Protein AF-A0AAV9DRB5-F1 (afdb_monomer)

Radius of gyration: 15.53 Å; Cα contacts (8 Å, |Δi|>4): 99; chains: 1; bounding box: 32×34×41 Å

Solvent-accessible surface area (backbone atoms only — not comparable to full-atom values): 6258 Å² total; per-residue (Å²): 135,89,70,89,85,65,89,57,91,82,63,81,86,71,92,72,47,73,62,50,63,55,73,49,67,50,98,86,69,51,72,50,77,50,71,49,58,90,79,29,61,76,89,52,41,89,72,67,54,69,74,77,51,65,92,54,64,63,49,78,46,62,73,53,83,89,39,60,63,34,50,54,45,52,52,54,47,35,55,74,72,72,28,46,79,46,78,46,75,79,49,97,92,107

pLDDT: mean 90.92, std 8.09, range [60.03, 98.31]

Nearest PDB structures (foldseek):
  6znx-assembly2_B  TM=8.246E-01  e=8.867E-03  Thermus sp. 2.9
  6znx-assembly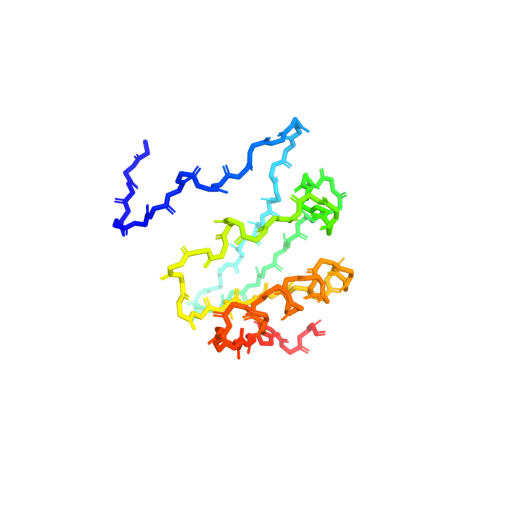1_D-3  TM=8.495E-01  e=1.408E-02  Thermus sp. 2.9
  8yt8-assembly1_B  TM=2.265E-01  e=3.182E+00  Mus musculus
  5xc3-assembly1_A  TM=2.270E-01  e=8.577E+00  Acanthamoeba polyphaga mimivirus

Foldseek 3Di:
DDDPPDDCVLPDDDPFAAKDWDWDADPVGDTDIDIDHPRHDDDDLVVDDLVSCPPPQEDEDEPCVVHVSNVVSVVVSCVVNVHYYDYDPHDPVD

InterPro domains:
  IPR029056 Ribokinase-like [G3DSA:3.40.1190.20] (1-94)
  IPR029056 Ribokinase-like [SSF53613] (4-89)
  IPR052700 Carbohydrate kinase PfkB-like [PTHR43320] (1-94)

Se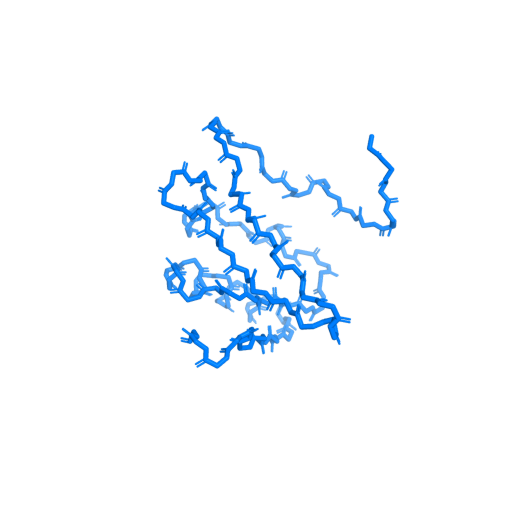quence (94 aa):
MSFNGVDLSRLRTKKGHTAQCACLVDAKGNRTMRPWLSSAVRLQASELRTEDFKGAKWLLMRYAYFNMDLIQMAVKIAKQEGMSVSIDLASFEV

Mean predicted aligned error: 4.21 Å

Structure (mmCIF, N/CA/C/O backbone):
data_AF-A0AAV9DRB5-F1
#
_entry.id   AF-A0AAV9DRB5-F1
#
loop_
_atom_site.group_PDB
_atom_site.id
_atom_site.type_symbol
_atom_site.label_atom_id
_atom_site.label_alt_id
_atom_site.label_comp_id
_atom_site.label_asym_id
_atom_site.label_entity_id
_atom_site.label_seq_id
_atom_site.pdbx_PDB_ins_code
_atom_site.Cartn_x
_atom_site.Cartn_y
_atom_site.Cartn_z
_atom_site.occupancy
_atom_site.B_iso_or_equiv
_atom_site.auth_seq_id
_atom_site.auth_comp_id
_atom_site.auth_asym_id
_atom_site.auth_atom_id
_atom_site.pdbx_PDB_model_num
ATOM 1 N N . MET A 1 1 ? -13.747 8.078 -15.359 1.00 61.12 1 MET A N 1
ATOM 2 C CA . MET A 1 1 ? -13.093 6.892 -14.765 1.00 61.12 1 MET A CA 1
ATOM 3 C C . MET A 1 1 ? -14.191 5.896 -14.451 1.00 61.12 1 MET A C 1
ATOM 5 O O . MET A 1 1 ? -15.148 6.293 -13.803 1.00 61.12 1 MET A O 1
ATOM 9 N N . SER A 1 2 ? -14.119 4.667 -14.957 1.00 61.44 2 SER A N 1
ATOM 10 C CA . SER A 1 2 ? -15.052 3.608 -14.560 1.00 61.44 2 SER A CA 1
ATOM 11 C C . SER A 1 2 ? -14.554 2.973 -13.263 1.00 61.44 2 SER A C 1
ATOM 13 O O . SER A 1 2 ? -13.398 2.556 -13.187 1.00 61.44 2 SER A O 1
ATOM 15 N N . PHE A 1 3 ? -15.403 2.916 -12.241 1.00 78.94 3 PHE A N 1
ATOM 16 C CA . PHE A 1 3 ? -15.073 2.288 -10.963 1.00 78.94 3 PHE A CA 1
ATOM 17 C C . PHE A 1 3 ? -15.582 0.843 -10.966 1.00 78.94 3 PHE A C 1
ATOM 19 O O . PHE A 1 3 ? -16.761 0.603 -11.215 1.00 78.94 3 PHE A O 1
ATOM 26 N N . ASN A 1 4 ? -14.705 -0.123 -10.685 1.00 87.00 4 ASN A N 1
ATOM 27 C CA . ASN A 1 4 ? -15.039 -1.554 -10.656 1.00 87.00 4 ASN A CA 1
ATOM 28 C C . A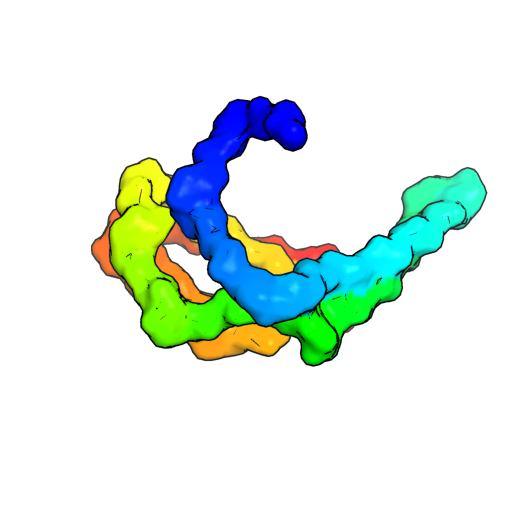SN A 1 4 ? -15.687 -1.954 -9.315 1.00 87.00 4 ASN A C 1
ATOM 30 O O . ASN A 1 4 ? -15.156 -2.794 -8.596 1.00 87.00 4 ASN A O 1
ATOM 34 N N . GLY A 1 5 ? -16.791 -1.301 -8.935 1.00 90.44 5 GLY A N 1
ATOM 35 C CA . GLY A 1 5 ? -17.514 -1.601 -7.688 1.00 90.44 5 GLY A CA 1
ATOM 36 C C . GLY A 1 5 ? -16.784 -1.208 -6.396 1.00 90.44 5 GLY A C 1
ATOM 37 O O . GLY A 1 5 ? -17.112 -1.723 -5.331 1.00 90.44 5 GLY A O 1
ATOM 38 N N . VAL A 1 6 ? -15.796 -0.310 -6.475 1.00 90.56 6 VAL A N 1
ATOM 39 C CA . VAL A 1 6 ? -15.050 0.203 -5.315 1.00 90.56 6 VAL A CA 1
ATOM 40 C C . VAL A 1 6 ? -15.598 1.570 -4.911 1.00 90.56 6 VAL A C 1
ATOM 42 O O . VAL A 1 6 ? -15.657 2.477 -5.742 1.00 90.56 6 VAL A O 1
ATOM 45 N N . ASP A 1 7 ? -15.960 1.726 -3.637 1.00 89.62 7 ASP A N 1
ATOM 46 C CA . ASP A 1 7 ? -16.324 3.021 -3.058 1.00 89.62 7 ASP A CA 1
ATOM 47 C C . ASP A 1 7 ? -15.069 3.873 -2.817 1.00 89.62 7 ASP A C 1
ATOM 49 O O . ASP A 1 7 ? -14.184 3.511 -2.040 1.00 89.62 7 ASP A O 1
ATOM 53 N N . LEU A 1 8 ? -14.998 5.016 -3.500 1.00 90.25 8 LEU A N 1
ATOM 54 C CA . LEU A 1 8 ? -13.906 5.984 -3.393 1.00 90.25 8 LEU A CA 1
ATOM 55 C C . LEU A 1 8 ? -14.326 7.279 -2.688 1.00 90.25 8 LEU A C 1
ATOM 57 O O . LEU A 1 8 ? -13.556 8.235 -2.687 1.00 90.25 8 LEU A O 1
ATOM 61 N N . SER A 1 9 ? -15.510 7.334 -2.071 1.00 89.56 9 SER A N 1
ATOM 62 C CA . SER A 1 9 ? -16.000 8.521 -1.349 1.00 89.56 9 SER A CA 1
ATOM 63 C C . SER A 1 9 ? -15.051 8.996 -0.238 1.00 89.56 9 SER A C 1
ATOM 65 O O . SER A 1 9 ? -15.042 10.174 0.110 1.00 89.56 9 SER A O 1
ATOM 67 N N . ARG A 1 10 ? -14.216 8.088 0.284 1.00 89.81 10 ARG A N 1
ATOM 68 C CA . ARG A 1 10 ? -13.205 8.338 1.327 1.00 89.81 10 ARG A CA 1
ATOM 69 C C . ARG A 1 10 ? -11.786 8.521 0.778 1.00 89.81 10 ARG A C 1
ATOM 71 O O . ARG A 1 10 ? -10.842 8.693 1.550 1.00 89.81 10 ARG A O 1
ATOM 78 N N . LEU A 1 11 ? -11.602 8.481 -0.545 1.00 91.06 11 LEU A N 1
ATOM 79 C CA . LEU A 1 11 ? -10.306 8.741 -1.165 1.00 91.06 11 LEU A CA 1
ATOM 80 C C . LEU A 1 11 ? -9.950 10.223 -1.023 1.00 91.06 11 LEU A C 1
ATOM 82 O O . LEU A 1 11 ? -10.752 11.109 -1.307 1.00 91.06 11 LEU A O 1
ATOM 86 N N . ARG A 1 12 ? -8.711 10.499 -0.619 1.00 90.44 12 ARG A N 1
ATOM 87 C CA . ARG A 1 12 ? -8.252 11.863 -0.355 1.00 90.44 12 ARG A CA 1
ATOM 88 C C . ARG A 1 12 ? -7.439 12.408 -1.508 1.00 90.44 12 ARG A C 1
ATOM 90 O O . ARG A 1 12 ? -6.478 11.789 -1.959 1.00 90.44 12 ARG A O 1
ATOM 97 N N . THR A 1 13 ? -7.785 13.616 -1.921 1.00 92.19 13 THR A N 1
ATOM 98 C CA . THR A 1 13 ? -7.059 14.372 -2.938 1.00 92.19 13 THR A CA 1
ATOM 99 C C . THR A 1 13 ? -6.146 15.392 -2.273 1.00 92.19 13 THR A C 1
ATOM 101 O O . THR A 1 13 ? -6.586 16.158 -1.416 1.00 92.19 13 THR A O 1
ATOM 104 N N . LYS A 1 14 ? -4.876 15.432 -2.680 1.00 93.38 14 LYS A N 1
ATOM 105 C CA . LYS A 1 14 ? -3.883 16.402 -2.198 1.00 93.38 14 LYS A CA 1
ATOM 106 C C . LYS A 1 14 ? -3.227 17.097 -3.386 1.00 93.38 14 LYS A C 1
ATOM 108 O O . LYS A 1 14 ? -3.125 16.520 -4.465 1.00 93.38 14 LYS A O 1
ATOM 113 N N . LYS A 1 15 ? -2.768 18.334 -3.186 1.00 94.25 15 LYS A N 1
ATOM 114 C CA . LYS A 1 15 ? -2.029 19.085 -4.208 1.00 94.25 15 LYS A CA 1
ATOM 115 C C . LYS A 1 15 ? -0.648 18.456 -4.425 1.00 94.25 15 LYS A C 1
ATOM 117 O O . LYS A 1 15 ? 0.119 18.354 -3.473 1.00 94.25 15 LYS A O 1
ATOM 122 N N . GLY A 1 16 ? -0.337 18.089 -5.667 1.00 93.94 16 GLY A N 1
ATOM 123 C CA . GLY A 1 16 ? 0.932 17.482 -6.085 1.00 93.94 16 GLY A CA 1
ATOM 124 C C . GLY A 1 16 ? 0.708 16.236 -6.947 1.00 93.94 16 GLY A C 1
ATOM 125 O O . GLY A 1 16 ? -0.422 15.947 -7.340 1.00 93.94 16 GLY A O 1
ATOM 126 N N . HIS A 1 17 ? 1.778 15.513 -7.273 1.00 93.88 17 HIS A N 1
ATOM 127 C CA . HIS A 1 17 ? 1.705 14.335 -8.141 1.00 93.88 17 HIS A CA 1
ATOM 128 C C . HIS A 1 17 ? 1.496 13.050 -7.341 1.00 93.88 17 HIS A C 1
ATOM 130 O O . HIS A 1 17 ? 2.005 12.907 -6.228 1.00 93.88 17 HIS A O 1
ATOM 136 N N . THR A 1 18 ? 0.756 12.099 -7.911 1.00 94.31 18 THR A N 1
ATOM 137 C CA . THR A 1 18 ? 0.713 10.726 -7.401 1.00 94.31 18 THR A CA 1
ATOM 138 C C . THR A 1 18 ? 2.025 10.010 -7.709 1.00 94.31 18 THR A C 1
ATOM 140 O O . THR A 1 18 ? 2.760 10.391 -8.620 1.00 94.31 18 THR A O 1
ATOM 143 N N . ALA A 1 19 ? 2.319 8.954 -6.950 1.00 92.38 19 ALA A N 1
ATOM 144 C CA . ALA A 1 19 ? 3.460 8.097 -7.238 1.00 92.38 19 ALA A CA 1
ATOM 145 C C . ALA A 1 19 ? 3.347 7.496 -8.643 1.00 92.38 19 ALA A C 1
ATOM 147 O O . ALA A 1 19 ? 2.259 7.126 -9.091 1.00 92.38 19 ALA A O 1
ATOM 148 N N . GLN A 1 20 ? 4.488 7.364 -9.310 1.00 94.06 20 GLN A N 1
ATOM 149 C CA . GLN A 1 20 ? 4.593 6.726 -10.615 1.00 94.06 20 GLN A CA 1
ATOM 150 C C . GLN A 1 20 ? 5.468 5.484 -10.497 1.00 94.06 20 GLN A C 1
ATOM 152 O O . GLN A 1 20 ? 6.386 5.429 -9.680 1.00 94.06 20 GLN A O 1
ATOM 157 N N . CYS A 1 21 ? 5.188 4.472 -11.308 1.00 93.38 21 CYS A N 1
ATOM 158 C CA . CYS A 1 21 ? 5.991 3.262 -11.364 1.00 93.38 21 CYS A CA 1
ATOM 159 C C . CYS A 1 21 ? 6.139 2.836 -12.819 1.00 93.38 21 CYS A C 1
ATOM 161 O O . CYS A 1 21 ? 5.138 2.598 -13.494 1.00 93.38 21 CYS A O 1
ATOM 163 N N . ALA A 1 22 ? 7.379 2.743 -13.295 1.00 96.06 22 ALA A N 1
ATOM 164 C CA . ALA A 1 22 ? 7.647 2.078 -14.560 1.00 96.06 22 ALA A CA 1
ATOM 165 C C . ALA A 1 22 ? 7.709 0.566 -14.310 1.00 96.06 22 ALA A C 1
ATOM 167 O O . ALA A 1 22 ? 8.514 0.102 -13.500 1.00 96.06 22 ALA A O 1
ATOM 168 N N . CYS A 1 23 ? 6.855 -0.191 -14.996 1.00 95.44 23 CYS A N 1
ATOM 169 C CA . CYS A 1 23 ? 6.851 -1.650 -14.960 1.00 95.44 23 CYS A CA 1
ATOM 170 C C . CYS A 1 23 ? 7.493 -2.169 -16.246 1.00 95.44 23 CYS A C 1
ATOM 172 O O . CYS A 1 23 ? 6.898 -2.076 -17.317 1.00 95.44 23 CYS A O 1
ATOM 174 N N . LEU A 1 24 ? 8.708 -2.698 -16.136 1.00 96.56 24 LEU A N 1
ATOM 175 C CA . LEU A 1 24 ? 9.435 -3.292 -17.253 1.00 96.56 24 LEU A CA 1
ATOM 176 C C . LEU A 1 24 ? 9.116 -4.783 -17.286 1.00 96.56 24 LEU A C 1
ATOM 178 O O . LEU A 1 24 ? 9.348 -5.463 -16.289 1.00 96.56 24 LEU A O 1
ATOM 182 N N . VAL A 1 25 ? 8.564 -5.273 -18.393 1.00 97.69 25 VAL A N 1
ATOM 183 C CA . VAL A 1 25 ? 8.167 -6.679 -18.550 1.00 97.69 25 VAL A CA 1
ATOM 184 C C . VAL A 1 25 ? 9.084 -7.337 -19.570 1.00 97.69 25 VAL A C 1
ATOM 186 O O . VAL A 1 25 ? 9.263 -6.806 -20.665 1.00 97.69 25 VAL A O 1
ATOM 189 N N . ASP A 1 26 ? 9.689 -8.463 -19.202 1.00 97.25 26 ASP A N 1
ATOM 190 C CA . ASP A 1 26 ? 10.537 -9.230 -20.113 1.00 97.25 26 ASP A CA 1
ATOM 191 C C . ASP A 1 26 ? 9.714 -10.187 -20.996 1.00 97.25 26 ASP A C 1
ATOM 193 O O . ASP A 1 26 ? 8.514 -10.390 -20.802 1.00 97.25 26 ASP A O 1
ATOM 197 N N . ALA A 1 27 ? 10.370 -10.815 -21.974 1.00 97.94 27 ALA A N 1
ATOM 198 C CA . ALA A 1 27 ? 9.718 -11.761 -22.884 1.00 97.94 27 ALA A CA 1
ATOM 199 C C . ALA A 1 27 ? 9.170 -13.026 -22.188 1.00 97.94 27 ALA A C 1
ATOM 201 O O . ALA A 1 27 ? 8.383 -13.755 -22.786 1.00 97.94 27 ALA A O 1
ATOM 202 N N . LYS A 1 28 ? 9.582 -13.304 -20.943 1.00 97.81 28 LYS A N 1
ATOM 203 C CA . LYS A 1 28 ? 9.109 -14.437 -20.133 1.00 97.81 28 LYS A CA 1
ATOM 204 C C . LYS A 1 28 ? 7.963 -14.045 -19.192 1.00 97.81 28 LYS A C 1
ATOM 206 O O . LYS A 1 28 ? 7.455 -14.903 -18.477 1.00 97.81 28 LYS A O 1
ATOM 211 N N . GLY A 1 29 ? 7.551 -12.777 -19.188 1.00 95.75 29 GLY A N 1
ATOM 212 C CA . GLY A 1 29 ? 6.494 -12.262 -18.322 1.00 95.75 29 GLY A CA 1
ATOM 213 C C . GLY A 1 29 ? 6.954 -11.898 -16.908 1.00 95.75 29 GLY A C 1
ATOM 214 O O . GLY A 1 29 ? 6.111 -11.553 -16.076 1.00 95.75 29 GLY A O 1
ATOM 215 N N . ASN A 1 30 ? 8.260 -11.925 -16.615 1.00 95.19 30 ASN A N 1
ATOM 216 C CA . ASN A 1 30 ? 8.757 -11.338 -15.372 1.00 95.19 30 ASN A CA 1
ATOM 217 C C . ASN A 1 30 ? 8.600 -9.824 -15.442 1.00 95.19 30 ASN A C 1
ATOM 219 O O . ASN A 1 30 ? 8.704 -9.224 -16.513 1.00 95.19 30 ASN A O 1
ATOM 223 N N . ARG A 1 31 ? 8.388 -9.197 -14.285 1.00 94.38 31 ARG A N 1
ATOM 224 C CA . ARG A 1 31 ? 8.278 -7.743 -14.190 1.00 94.38 31 ARG A CA 1
ATOM 225 C C . ARG A 1 31 ? 9.267 -7.174 -13.187 1.00 94.38 31 ARG A C 1
ATOM 227 O O . ARG A 1 31 ? 9.363 -7.665 -12.066 1.00 94.38 31 ARG A O 1
ATOM 234 N N . THR A 1 32 ? 9.896 -6.073 -13.568 1.00 93.69 32 THR A N 1
ATOM 235 C CA . THR A 1 32 ? 10.703 -5.231 -12.687 1.00 93.69 32 THR A CA 1
ATOM 236 C C . THR A 1 32 ? 9.986 -3.904 -12.501 1.00 93.69 32 THR A C 1
ATOM 238 O O . THR A 1 32 ? 9.709 -3.190 -13.466 1.00 93.69 32 THR A O 1
ATOM 241 N N . MET A 1 33 ? 9.670 -3.571 -11.252 1.00 92.88 33 MET A N 1
ATOM 242 C CA . MET A 1 33 ? 8.991 -2.327 -10.894 1.00 92.88 33 MET A CA 1
ATOM 243 C C . MET A 1 33 ? 10.020 -1.263 -10.499 1.00 92.88 33 MET A C 1
ATOM 245 O O . MET A 1 33 ? 10.906 -1.518 -9.690 1.00 92.88 33 MET A O 1
ATOM 249 N N . ARG A 1 34 ? 9.898 -0.050 -11.045 1.00 92.94 34 ARG A N 1
ATOM 250 C CA . ARG A 1 34 ? 10.728 1.116 -10.694 1.00 92.94 34 ARG A CA 1
ATOM 251 C C . ARG A 1 34 ? 9.838 2.220 -10.115 1.00 92.94 34 ARG A C 1
ATOM 253 O O . ARG A 1 34 ? 9.440 3.125 -10.851 1.00 92.94 34 ARG A O 1
ATOM 260 N N . PRO A 1 35 ? 9.438 2.117 -8.832 1.00 90.06 35 PRO A N 1
ATOM 261 C CA . PRO A 1 35 ? 8.571 3.102 -8.202 1.00 90.06 35 PRO A CA 1
ATOM 262 C C . PRO A 1 35 ? 9.346 4.381 -7.865 1.00 90.06 35 PRO A C 1
ATOM 264 O O . PRO A 1 35 ? 10.375 4.347 -7.194 1.00 90.06 35 PRO A O 1
ATOM 267 N N . TRP A 1 36 ? 8.819 5.528 -8.281 1.00 91.06 36 TRP A N 1
ATOM 268 C CA . TRP A 1 36 ? 9.278 6.837 -7.838 1.00 91.06 36 TRP A CA 1
ATOM 269 C C . TRP A 1 36 ? 8.311 7.375 -6.787 1.00 91.06 36 TRP A C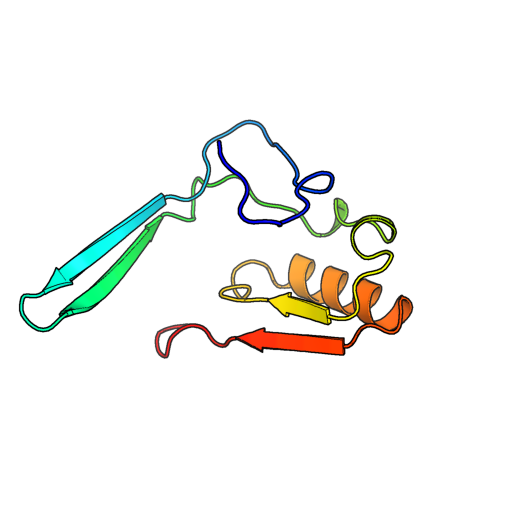 1
ATOM 271 O O . TRP A 1 36 ? 7.245 7.910 -7.095 1.00 91.06 36 TRP A O 1
ATOM 281 N N . LEU A 1 37 ? 8.671 7.166 -5.519 1.00 88.50 37 LEU A N 1
ATOM 282 C CA . LEU A 1 37 ? 7.827 7.546 -4.386 1.00 88.50 37 LEU A CA 1
ATOM 283 C C . LEU A 1 37 ? 8.202 8.907 -3.796 1.00 88.50 37 LEU A C 1
ATOM 285 O O . LEU A 1 37 ? 7.370 9.494 -3.110 1.00 88.50 37 LEU A O 1
ATOM 289 N N . SER A 1 38 ? 9.436 9.391 -3.976 1.00 85.75 38 SER A N 1
ATOM 290 C CA . SER A 1 38 ? 9.989 10.502 -3.179 1.00 85.75 38 SER A CA 1
ATOM 291 C C . SER A 1 38 ? 9.270 11.840 -3.370 1.00 85.75 38 SER A C 1
ATOM 293 O O . SER A 1 38 ? 9.157 12.594 -2.411 1.00 85.75 38 SER A O 1
ATOM 295 N N . SER A 1 39 ? 8.742 12.111 -4.562 1.00 84.81 39 SER A N 1
ATOM 296 C CA . SER A 1 39 ? 7.990 13.332 -4.890 1.00 84.81 39 SER A CA 1
ATOM 297 C C . SER A 1 39 ? 6.472 13.187 -4.741 1.00 84.81 39 SER A C 1
ATOM 299 O O . SER A 1 39 ? 5.738 14.164 -4.900 1.00 84.81 39 SER A O 1
ATOM 301 N N . ALA A 1 40 ? 5.989 11.972 -4.471 1.00 91.50 40 ALA A N 1
ATOM 302 C CA . ALA A 1 40 ? 4.567 11.682 -4.447 1.00 91.50 40 ALA A CA 1
ATOM 303 C C . ALA A 1 40 ? 3.894 12.311 -3.226 1.00 91.50 40 ALA A C 1
ATOM 305 O O . ALA A 1 40 ? 4.411 12.240 -2.108 1.00 91.50 40 ALA A O 1
ATOM 306 N N . VAL A 1 41 ? 2.691 12.851 -3.418 1.00 93.00 41 VAL A N 1
ATOM 307 C CA . VAL A 1 41 ? 1.828 13.219 -2.293 1.00 93.00 41 VAL A CA 1
ATOM 308 C C . VAL A 1 41 ? 1.463 11.971 -1.496 1.00 93.00 41 VAL A C 1
ATOM 310 O O . VAL A 1 41 ? 1.183 10.912 -2.060 1.00 93.00 41 VAL A O 1
ATOM 313 N N . ARG A 1 42 ? 1.469 12.090 -0.168 1.00 89.44 42 ARG A N 1
ATOM 314 C CA . ARG A 1 42 ? 1.191 10.978 0.746 1.00 89.44 42 ARG A CA 1
ATOM 315 C C . ARG A 1 42 ? 0.188 11.378 1.809 1.00 89.44 42 ARG A C 1
ATOM 317 O O . ARG A 1 42 ? 0.108 12.546 2.212 1.00 89.44 42 ARG A O 1
ATOM 324 N N . LEU A 1 43 ? -0.552 10.375 2.258 1.00 91.38 43 LEU A N 1
ATOM 325 C CA . LEU A 1 43 ? -1.362 10.455 3.459 1.00 91.38 43 LEU A CA 1
ATOM 326 C C . LEU A 1 43 ? -0.445 10.469 4.688 1.00 91.38 43 LEU A C 1
ATOM 328 O O . LEU A 1 43 ? 0.522 9.710 4.751 1.00 91.38 43 LEU A O 1
ATOM 332 N N . GLN A 1 44 ? -0.743 11.343 5.639 1.00 92.25 44 GLN A N 1
ATOM 333 C CA . GLN A 1 44 ? -0.071 11.443 6.928 1.00 92.25 44 GLN A CA 1
ATOM 334 C C . GLN A 1 44 ? -0.937 10.823 8.020 1.00 92.25 44 GLN A C 1
ATOM 336 O O . GLN A 1 44 ? -2.166 10.829 7.933 1.00 92.25 44 GLN A O 1
ATOM 341 N N . ALA A 1 45 ? -0.292 10.320 9.073 1.00 94.75 45 ALA A N 1
ATOM 342 C CA . ALA A 1 45 ? -0.969 9.686 10.201 1.00 94.75 45 ALA A CA 1
ATOM 343 C C . ALA A 1 45 ? -2.030 10.595 10.837 1.00 94.75 45 ALA A C 1
ATOM 345 O O . ALA A 1 45 ? -3.145 10.153 11.092 1.00 94.75 45 ALA A O 1
ATOM 346 N N . SER A 1 46 ? -1.705 11.880 11.019 1.00 95.12 46 SER A N 1
ATOM 347 C CA . SER A 1 46 ? -2.600 12.892 11.598 1.00 95.12 46 SER A CA 1
ATOM 348 C C . SER A 1 46 ? -3.844 13.166 10.765 1.00 95.12 46 SER A C 1
ATOM 350 O O . SER A 1 46 ? -4.803 13.754 11.258 1.00 95.12 46 SER A O 1
ATOM 352 N N . GLU A 1 47 ? -3.831 12.780 9.494 1.00 94.44 47 GLU A N 1
ATOM 353 C CA . GLU A 1 47 ? -4.977 12.996 8.644 1.00 94.44 47 GLU A CA 1
ATOM 354 C C . GLU A 1 47 ? -5.999 11.859 8.823 1.00 94.44 47 GLU A C 1
ATOM 356 O O . GLU A 1 47 ? -7.176 12.123 8.595 1.00 94.44 47 GLU A O 1
ATOM 361 N N . LEU A 1 48 ? -5.613 10.635 9.217 1.00 94.94 48 LEU A N 1
ATOM 362 C CA . LEU A 1 48 ? -6.542 9.505 9.393 1.00 94.94 48 LEU A CA 1
ATOM 363 C C . LEU A 1 48 ? -7.619 9.805 10.440 1.00 94.94 48 LEU A C 1
ATOM 365 O O . LEU A 1 48 ? -7.333 10.349 11.505 1.00 94.94 48 LEU A O 1
ATOM 369 N N . ARG A 1 49 ? -8.859 9.416 10.141 1.00 94.81 49 ARG A N 1
ATOM 370 C CA . ARG A 1 49 ? -10.006 9.575 11.039 1.00 94.81 49 ARG A CA 1
ATOM 371 C C . ARG A 1 49 ? -10.737 8.253 11.199 1.00 94.81 49 ARG A C 1
ATOM 373 O O . ARG A 1 49 ? -10.745 7.438 10.281 1.00 94.81 49 ARG A O 1
ATOM 380 N N . THR A 1 50 ? -11.393 8.048 12.335 1.00 94.75 50 THR A N 1
ATOM 381 C CA . THR A 1 50 ? -12.169 6.827 12.603 1.00 94.75 50 THR A CA 1
ATOM 382 C C . THR A 1 50 ? -13.254 6.589 11.551 1.00 94.75 50 THR A C 1
ATOM 384 O O . THR A 1 50 ? -13.491 5.455 11.138 1.00 94.75 50 THR A O 1
ATOM 387 N N . GLU A 1 51 ? -13.858 7.654 11.020 1.00 94.25 51 GLU A N 1
ATOM 388 C CA . GLU A 1 51 ? -14.902 7.563 9.996 1.00 94.25 51 GLU A CA 1
ATOM 389 C C . GLU A 1 51 ? -14.403 6.949 8.680 1.00 94.25 51 GLU A C 1
ATOM 391 O O . GLU A 1 51 ? -15.204 6.363 7.947 1.00 94.25 51 GLU A O 1
ATOM 396 N N . ASP A 1 52 ? -13.095 7.023 8.397 1.00 93.31 52 ASP A N 1
ATOM 397 C CA . ASP A 1 52 ? -12.500 6.404 7.207 1.00 93.31 52 ASP A CA 1
ATOM 398 C C . ASP A 1 52 ? -12.667 4.868 7.233 1.00 93.31 52 ASP A C 1
ATOM 400 O O . ASP A 1 52 ? -12.784 4.223 6.188 1.00 93.31 52 ASP A O 1
ATOM 404 N N . PHE A 1 53 ? -12.734 4.288 8.435 1.00 94.88 53 PHE A N 1
ATOM 405 C CA . PHE A 1 53 ? -12.745 2.848 8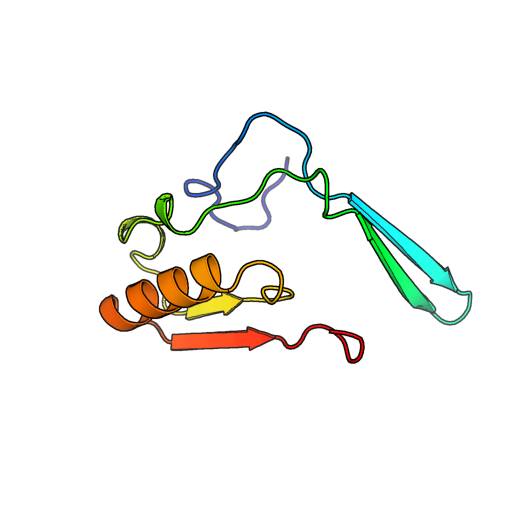.699 1.00 94.88 53 PHE A CA 1
ATOM 406 C C . PHE A 1 53 ? -14.160 2.289 8.906 1.00 94.88 53 PHE A C 1
ATOM 408 O O . PHE A 1 53 ? -14.376 1.078 8.837 1.00 94.88 53 PHE A O 1
ATOM 415 N N . LYS A 1 54 ? -15.155 3.161 9.105 1.00 91.50 54 LYS A N 1
ATOM 416 C CA . LYS A 1 54 ? -16.516 2.763 9.476 1.00 91.5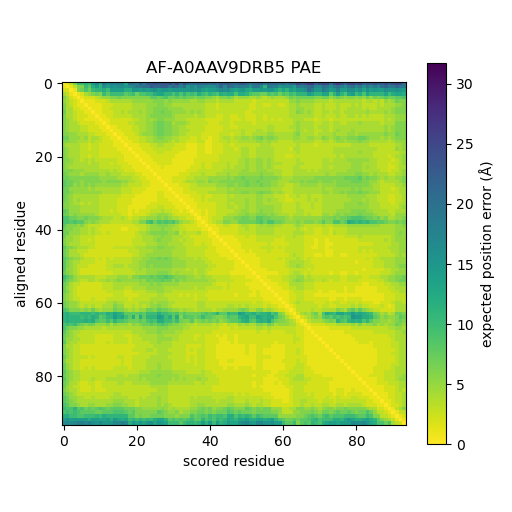0 54 LYS A CA 1
ATOM 417 C C . LYS A 1 54 ? -17.144 1.814 8.450 1.00 91.50 54 LYS A C 1
ATOM 419 O O . LYS A 1 54 ? -17.250 2.135 7.260 1.00 91.50 54 LYS A O 1
ATOM 424 N N . GLY A 1 55 ? -17.613 0.667 8.941 1.00 92.00 55 GLY A N 1
ATOM 425 C CA . GLY A 1 55 ? -18.272 -0.377 8.149 1.00 92.00 55 GLY A CA 1
ATOM 426 C C . GLY A 1 55 ? -17.318 -1.316 7.404 1.00 92.00 55 GLY A C 1
ATOM 427 O O . GLY A 1 55 ? -17.777 -2.296 6.816 1.00 92.00 55 GLY A O 1
ATOM 428 N N . ALA A 1 56 ? -16.006 -1.063 7.437 1.00 95.56 56 ALA A N 1
ATOM 429 C CA . ALA A 1 56 ? -15.024 -1.993 6.904 1.00 95.56 56 ALA A CA 1
ATOM 430 C C . ALA A 1 56 ? -14.788 -3.145 7.892 1.00 95.56 56 ALA A C 1
ATOM 432 O O . ALA A 1 56 ? -14.821 -2.966 9.103 1.00 95.56 56 ALA A O 1
ATOM 433 N N . LYS A 1 57 ? -14.535 -4.347 7.368 1.00 97.62 57 LYS A N 1
ATOM 434 C CA . LYS A 1 57 ? -14.190 -5.534 8.178 1.00 97.62 57 LYS A CA 1
ATOM 435 C C . LYS A 1 57 ? -12.682 -5.769 8.263 1.00 97.62 57 LYS A C 1
ATOM 437 O O . LYS A 1 57 ? -12.204 -6.418 9.189 1.00 97.62 57 LYS A O 1
ATOM 442 N N . TRP A 1 58 ? -11.950 -5.250 7.279 1.00 97.75 58 TRP A N 1
ATOM 443 C CA . TRP A 1 58 ? -10.530 -5.500 7.081 1.00 97.75 58 TRP A CA 1
ATOM 444 C C . TRP A 1 58 ? -9.789 -4.206 6.775 1.00 97.75 58 TRP A C 1
ATOM 446 O O . TRP A 1 58 ? -10.211 -3.437 5.913 1.00 97.75 58 TRP A O 1
ATOM 456 N N . LEU A 1 59 ? -8.661 -4.006 7.450 1.00 96.69 59 LEU A N 1
ATOM 457 C CA . LEU A 1 59 ? -7.621 -3.080 7.030 1.00 96.69 59 LEU A CA 1
ATOM 458 C C . LEU A 1 59 ? -6.590 -3.876 6.225 1.00 96.69 59 LEU A C 1
ATOM 460 O O . LEU A 1 59 ? -5.928 -4.755 6.775 1.00 96.69 59 LEU A O 1
ATOM 464 N N . LEU A 1 60 ? -6.464 -3.560 4.937 1.00 94.81 60 LEU A N 1
ATOM 465 C CA . LEU A 1 60 ? -5.491 -4.164 4.025 1.00 94.81 60 LEU A CA 1
ATOM 466 C C . LEU A 1 60 ? -4.357 -3.176 3.760 1.00 94.81 60 LEU A C 1
ATOM 468 O O . LEU A 1 60 ? -4.605 -2.043 3.346 1.00 94.81 60 LEU A O 1
ATOM 472 N N . MET A 1 61 ? -3.114 -3.603 3.974 1.00 91.81 61 MET A N 1
ATOM 473 C CA . MET A 1 61 ? -1.928 -2.776 3.743 1.00 91.81 61 MET A CA 1
ATOM 474 C C . MET A 1 61 ? -0.899 -3.526 2.899 1.00 91.81 61 MET A C 1
ATOM 476 O O . MET A 1 61 ? -0.590 -4.682 3.169 1.00 91.81 61 MET A O 1
ATOM 480 N N . ARG A 1 62 ? -0.340 -2.843 1.897 1.00 89.69 62 ARG A N 1
ATOM 481 C CA . ARG A 1 62 ? 0.711 -3.347 1.001 1.00 89.69 62 ARG A CA 1
ATOM 482 C C . ARG A 1 62 ? 1.728 -2.237 0.754 1.00 89.69 62 ARG A C 1
ATOM 484 O O . ARG A 1 62 ? 1.329 -1.079 0.650 1.00 89.69 62 ARG A O 1
ATOM 491 N N . TYR A 1 63 ? 3.019 -2.568 0.660 1.00 84.81 63 TYR A N 1
ATOM 492 C CA . TYR A 1 63 ? 4.115 -1.590 0.494 1.00 84.81 63 TYR A CA 1
ATOM 493 C C . TYR A 1 63 ? 4.135 -0.473 1.558 1.00 84.81 63 TYR A C 1
ATOM 495 O O . TYR A 1 63 ? 4.604 0.634 1.303 1.00 84.81 63 TYR A O 1
ATOM 503 N N . ALA A 1 64 ? 3.609 -0.725 2.757 1.00 71.50 64 ALA A N 1
ATOM 504 C CA . ALA A 1 64 ? 3.369 0.337 3.732 1.00 71.50 64 ALA A CA 1
ATOM 505 C C . ALA A 1 64 ? 4.629 0.770 4.518 1.00 71.50 64 ALA A C 1
ATOM 507 O O . ALA A 1 64 ? 4.589 1.792 5.202 1.00 71.50 64 ALA A O 1
ATOM 508 N N . TYR A 1 65 ? 5.753 0.049 4.381 1.00 71.75 65 TYR A N 1
ATOM 509 C CA . TYR A 1 65 ? 7.011 0.269 5.119 1.00 71.75 65 TYR A CA 1
ATOM 510 C C . TYR A 1 65 ? 7.538 1.719 5.067 1.00 71.75 65 TYR A C 1
ATOM 512 O O . TYR A 1 65 ? 8.217 2.176 5.981 1.00 71.75 65 TYR A O 1
ATOM 520 N N . PHE A 1 66 ? 7.175 2.491 4.040 1.00 74.81 66 PHE A N 1
ATOM 521 C CA . PHE A 1 66 ? 7.634 3.871 3.856 1.00 74.81 66 PHE A CA 1
ATOM 522 C C . PHE A 1 66 ? 7.042 4.901 4.838 1.00 74.81 66 PHE A C 1
ATOM 524 O O . PHE A 1 66 ? 7.477 6.053 4.817 1.00 74.81 66 PHE A O 1
ATOM 531 N N . ASN A 1 67 ? 6.037 4.546 5.651 1.00 85.88 67 ASN A N 1
ATOM 532 C CA . ASN A 1 67 ? 5.455 5.449 6.652 1.00 85.88 67 ASN A CA 1
ATOM 533 C C . ASN A 1 67 ? 4.919 4.673 7.869 1.00 85.88 67 ASN A C 1
ATOM 535 O O . ASN A 1 67 ? 3.731 4.346 7.946 1.00 85.88 67 ASN A O 1
ATOM 539 N N . MET A 1 68 ? 5.807 4.382 8.825 1.00 89.81 68 MET A N 1
ATOM 540 C CA . MET A 1 68 ? 5.456 3.628 10.033 1.00 89.81 68 MET A CA 1
ATOM 541 C C . MET A 1 68 ? 4.416 4.330 10.907 1.00 89.81 68 MET A C 1
ATOM 543 O O . MET A 1 68 ? 3.541 3.653 11.444 1.00 89.81 68 MET A O 1
ATOM 547 N N . ASP A 1 69 ? 4.444 5.659 10.998 1.00 93.94 69 ASP A N 1
ATOM 548 C CA . ASP A 1 69 ? 3.463 6.415 11.784 1.00 93.94 69 ASP A CA 1
ATOM 549 C C . ASP A 1 69 ? 2.049 6.236 11.220 1.00 93.94 69 ASP A C 1
ATOM 551 O O . ASP A 1 69 ? 1.085 6.031 11.964 1.00 93.94 69 ASP A O 1
ATOM 555 N N . LEU A 1 70 ? 1.918 6.254 9.888 1.00 93.31 70 LEU A N 1
ATOM 556 C CA . LEU A 1 70 ? 0.645 6.008 9.211 1.00 93.31 70 LEU A CA 1
ATOM 557 C C . LEU A 1 70 ? 0.142 4.583 9.470 1.00 93.31 70 LEU A C 1
ATOM 559 O O . LEU A 1 70 ? -1.039 4.411 9.768 1.00 93.31 70 LEU A O 1
ATOM 563 N N . ILE A 1 71 ? 1.025 3.579 9.396 1.00 93.81 71 ILE A N 1
ATOM 564 C CA . ILE A 1 71 ? 0.671 2.183 9.699 1.00 93.81 71 ILE A CA 1
ATOM 565 C C . ILE A 1 71 ? 0.183 2.059 11.141 1.00 93.81 71 ILE A C 1
ATOM 567 O O . ILE A 1 71 ? -0.878 1.489 11.384 1.00 93.81 71 ILE A O 1
ATOM 571 N N . GLN A 1 72 ? 0.945 2.583 12.102 1.00 95.25 72 GLN A N 1
ATOM 572 C CA . GLN A 1 72 ? 0.610 2.473 13.519 1.00 95.25 72 GLN A CA 1
ATOM 573 C C . GLN A 1 72 ? -0.736 3.129 13.820 1.00 95.25 72 GLN A C 1
ATOM 575 O O . GLN A 1 72 ? -1.565 2.531 14.510 1.00 95.25 72 GLN A O 1
ATOM 580 N N . MET A 1 73 ? -0.988 4.315 13.258 1.00 96.56 73 MET A N 1
ATOM 581 C CA . MET A 1 73 ? -2.272 4.991 13.411 1.00 96.56 73 MET A CA 1
ATOM 582 C C . MET A 1 73 ? -3.415 4.198 12.765 1.00 96.56 73 MET A C 1
ATOM 584 O O . MET A 1 73 ? -4.437 3.975 13.411 1.00 96.56 73 MET A O 1
ATOM 588 N N . ALA A 1 74 ? -3.241 3.707 11.534 1.00 95.81 74 ALA A N 1
ATOM 589 C CA . ALA A 1 74 ? -4.264 2.914 10.853 1.00 95.81 74 ALA A CA 1
ATOM 590 C C . ALA A 1 74 ? -4.599 1.626 11.619 1.00 95.81 74 ALA A C 1
ATOM 592 O O . ALA A 1 74 ? -5.770 1.315 11.822 1.00 95.81 74 ALA A O 1
ATOM 593 N N . VAL A 1 75 ? -3.584 0.902 12.103 1.00 96.69 75 VAL A N 1
ATOM 594 C CA . VAL A 1 75 ? -3.762 -0.318 12.906 1.00 96.69 75 VAL A CA 1
ATOM 595 C C . VAL A 1 75 ? -4.446 -0.012 14.233 1.00 96.69 75 VAL A C 1
ATOM 597 O O . VAL A 1 75 ? -5.308 -0.780 14.661 1.00 96.69 75 VAL A O 1
ATOM 600 N N . LYS A 1 76 ? -4.085 1.096 14.888 1.00 97.38 76 LYS A N 1
ATOM 601 C CA . LYS A 1 76 ? -4.729 1.529 16.131 1.00 97.38 76 LYS A CA 1
ATOM 602 C C . LYS A 1 76 ? -6.226 1.753 15.918 1.00 97.38 76 LYS A C 1
ATOM 604 O O . LYS A 1 76 ? -7.017 1.165 16.650 1.00 97.38 76 LYS A O 1
ATOM 609 N N . ILE A 1 77 ? -6.600 2.542 14.909 1.00 97.38 77 ILE A N 1
ATOM 610 C CA . ILE A 1 77 ? -8.005 2.836 14.594 1.00 97.38 77 ILE A CA 1
ATOM 611 C C . ILE A 1 77 ? -8.745 1.551 14.198 1.00 97.38 77 ILE A C 1
ATOM 613 O O . ILE A 1 77 ? -9.805 1.261 14.741 1.00 97.38 77 ILE A O 1
ATOM 617 N N . ALA A 1 78 ? -8.156 0.724 13.329 1.00 97.69 78 ALA A N 1
ATOM 618 C CA . ALA A 1 78 ? -8.758 -0.537 12.900 1.00 97.69 78 ALA A CA 1
ATOM 619 C C . ALA A 1 78 ? -9.067 -1.473 14.081 1.00 97.69 78 ALA A C 1
ATOM 621 O O . ALA A 1 78 ? -10.155 -2.038 14.152 1.00 97.69 78 ALA A O 1
ATOM 622 N N . LYS A 1 79 ? -8.143 -1.603 15.043 1.00 96.94 79 LYS A N 1
ATOM 623 C CA . LYS A 1 79 ? -8.371 -2.403 16.256 1.00 96.94 79 LYS A CA 1
ATOM 624 C C . LYS A 1 79 ? -9.468 -1.819 17.147 1.00 96.94 79 LYS A C 1
ATOM 626 O O . LYS A 1 79 ? -10.226 -2.588 17.729 1.00 96.94 79 LYS A O 1
ATOM 631 N N . GLN A 1 80 ? -9.560 -0.492 17.254 1.00 96.38 80 GLN A N 1
ATOM 632 C CA . GLN A 1 80 ? -10.627 0.178 18.007 1.00 96.38 80 GLN A CA 1
ATOM 633 C C . GLN A 1 80 ? -12.009 -0.069 17.383 1.00 96.38 80 GLN A C 1
ATOM 635 O O . GLN A 1 80 ? -12.968 -0.291 18.114 1.00 96.38 80 GLN A O 1
ATOM 640 N N . GLU A 1 81 ? -12.089 -0.129 16.053 1.00 96.75 81 GLU A N 1
ATOM 641 C CA . GLU A 1 81 ? -13.318 -0.425 15.301 1.00 96.75 81 GLU A CA 1
ATOM 642 C C . GLU A 1 81 ? -13.619 -1.935 15.173 1.00 96.75 81 GLU A C 1
ATOM 644 O O . GLU A 1 81 ? -14.561 -2.329 14.487 1.00 96.75 81 GLU A O 1
ATOM 649 N N . GLY A 1 82 ? -12.825 -2.809 15.807 1.00 97.00 82 GLY A N 1
ATOM 650 C CA . GLY A 1 82 ? -13.027 -4.263 15.763 1.00 97.00 82 GLY A CA 1
ATOM 651 C C . GLY A 1 82 ? -12.694 -4.909 14.412 1.00 97.00 82 GLY A C 1
ATOM 652 O O . GLY A 1 82 ? -13.152 -6.014 14.118 1.00 97.00 82 GLY A O 1
ATOM 653 N N . MET A 1 83 ? -11.905 -4.236 13.575 1.00 98.31 83 MET A N 1
ATOM 654 C CA . MET A 1 83 ? -11.492 -4.739 12.268 1.00 98.31 83 MET A CA 1
ATOM 655 C C . MET A 1 83 ? -10.350 -5.749 12.381 1.00 98.31 83 MET A C 1
ATOM 657 O O . MET A 1 83 ? -9.482 -5.661 13.252 1.00 98.31 83 M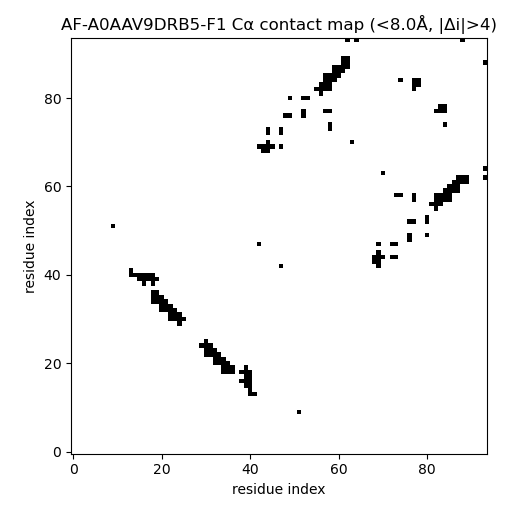ET A O 1
ATOM 661 N N . SER A 1 84 ? -10.291 -6.665 11.417 1.00 98.25 84 SER A N 1
ATOM 662 C CA . SER A 1 84 ? -9.110 -7.502 11.205 1.00 98.25 84 SER A CA 1
ATOM 663 C C . SER A 1 84 ? -8.051 -6.750 10.398 1.00 98.25 84 SER A C 1
ATOM 665 O O . SER A 1 84 ? -8.371 -5.929 9.539 1.00 98.25 84 SER A O 1
ATOM 667 N N . VAL A 1 85 ? -6.774 -7.029 10.655 1.00 96.75 85 VAL A N 1
ATOM 668 C CA . VAL A 1 85 ? -5.648 -6.404 9.945 1.00 96.75 85 VAL A CA 1
ATOM 669 C C . VAL A 1 85 ? -4.950 -7.457 9.094 1.00 96.75 85 VAL A C 1
ATOM 671 O O . VAL A 1 85 ? -4.609 -8.526 9.593 1.00 96.75 85 VAL A O 1
ATOM 674 N N . SER A 1 86 ? -4.723 -7.148 7.820 1.00 95.25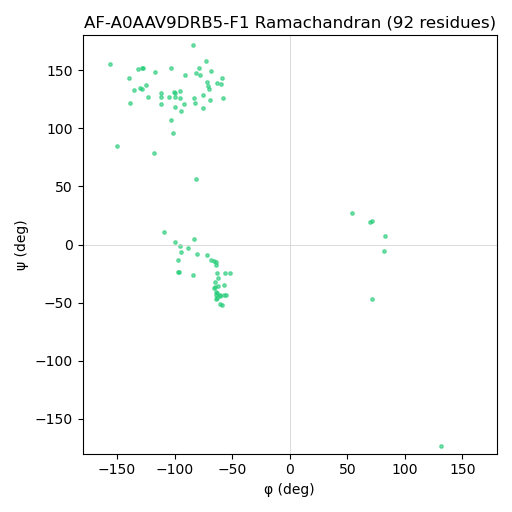 86 SER A N 1
ATOM 675 C CA . SER A 1 86 ? -3.990 -7.993 6.879 1.00 95.25 86 SER A CA 1
ATOM 676 C C . SER A 1 86 ? -2.887 -7.182 6.199 1.00 95.25 86 SER A C 1
ATOM 678 O O . SER A 1 86 ? -3.091 -6.040 5.777 1.00 95.25 86 SER A O 1
ATOM 680 N N . ILE A 1 87 ? -1.694 -7.774 6.145 1.00 90.88 87 ILE A N 1
ATOM 681 C CA . ILE A 1 87 ? -0.483 -7.149 5.619 1.00 90.88 87 ILE A CA 1
ATOM 682 C C . ILE A 1 87 ? 0.065 -8.027 4.498 1.00 90.88 87 ILE A C 1
ATOM 684 O O . ILE A 1 87 ? 0.296 -9.218 4.697 1.00 90.88 87 ILE A O 1
ATOM 688 N N . ASP A 1 88 ? 0.298 -7.417 3.340 1.00 90.75 88 ASP A N 1
ATOM 689 C CA . ASP A 1 88 ? 1.041 -7.995 2.225 1.00 90.75 88 ASP A CA 1
ATOM 690 C C . ASP A 1 88 ? 2.480 -7.451 2.246 1.00 90.75 88 ASP A C 1
ATOM 692 O O . ASP A 1 88 ? 2.700 -6.240 2.121 1.00 90.75 88 ASP A O 1
ATOM 696 N N . LEU A 1 89 ? 3.450 -8.361 2.406 1.00 87.62 89 LEU A N 1
ATOM 697 C CA . LEU A 1 89 ? 4.893 -8.068 2.438 1.00 87.62 89 LEU A CA 1
ATOM 698 C C . LEU A 1 89 ? 5.427 -7.552 1.090 1.00 87.62 89 LEU A C 1
ATOM 700 O O . LEU A 1 89 ? 6.485 -6.941 1.025 1.00 87.62 89 LEU A O 1
ATOM 704 N N . ALA A 1 90 ? 4.637 -7.708 0.029 1.00 86.56 90 ALA A N 1
ATOM 705 C CA . ALA A 1 90 ? 4.728 -7.047 -1.262 1.00 86.56 90 ALA A CA 1
ATOM 706 C C . ALA A 1 90 ? 5.892 -7.455 -2.181 1.00 86.56 90 ALA A C 1
ATOM 708 O O . ALA A 1 90 ? 5.646 -7.675 -3.371 1.00 86.56 90 ALA A O 1
ATOM 709 N N . SER A 1 91 ? 7.126 -7.542 -1.682 1.00 81.94 91 SER A N 1
ATOM 710 C CA . SER A 1 91 ? 8.310 -8.004 -2.419 1.00 81.94 91 SER A CA 1
ATOM 711 C C . SER A 1 91 ? 9.370 -8.522 -1.448 1.00 81.94 91 SER A C 1
ATOM 713 O O . SER A 1 91 ? 9.426 -8.069 -0.317 1.00 81.94 91 SER A O 1
ATOM 715 N N . PHE A 1 92 ? 10.248 -9.415 -1.905 1.00 78.00 92 PHE A N 1
ATOM 716 C CA . PHE A 1 92 ? 11.448 -9.811 -1.154 1.00 78.00 92 PHE A CA 1
ATOM 717 C C . PHE A 1 92 ? 12.485 -8.675 -1.041 1.00 78.00 92 PHE A C 1
ATOM 719 O O . PHE A 1 92 ? 13.442 -8.788 -0.285 1.00 78.00 92 PHE A O 1
ATOM 726 N N . GLU A 1 93 ? 12.325 -7.611 -1.835 1.00 66.25 93 GLU A N 1
ATOM 727 C CA . 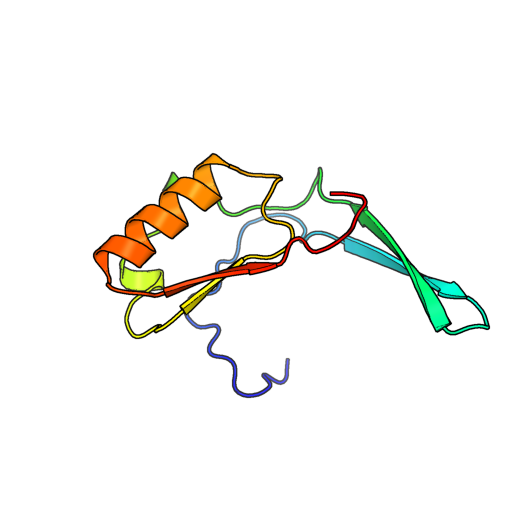GLU A 1 93 ? 13.190 -6.421 -1.836 1.00 66.25 93 GLU A CA 1
ATOM 728 C C . GLU A 1 93 ? 12.744 -5.337 -0.838 1.00 66.25 93 GLU A C 1
ATOM 730 O O . GLU A 1 93 ? 13.382 -4.286 -0.755 1.00 66.25 93 GLU A O 1
ATOM 735 N N . VAL A 1 94 ? 11.625 -5.554 -0.139 1.00 60.03 94 VAL A N 1
ATOM 736 C CA . VAL A 1 94 ? 11.055 -4.655 0.879 1.00 60.03 94 VAL A CA 1
ATOM 737 C C . VAL A 1 94 ? 11.196 -5.319 2.238 1.00 60.03 94 VAL A C 1
ATOM 739 O O . VAL A 1 94 ? 11.563 -4.593 3.186 1.00 60.03 94 VAL A O 1
#

Secondary structure (DSSP, 8-state):
---SS---TTPPP-SSPPPEEEEEE-TTS-EEEEEE-TTS----GGG--GGGTTT-SEEEEESGGG-HHHHHHHHHHHHHTT-EEEEE---TT-

Organism: Acorus calamus (NCBI:txid4465)